Protein AF-A0A7J8L909-F1 (afdb_monomer)

Organism: NCBI:txid34289

Nearest PDB structures (foldseek):
  2wu9-assembly1_B  TM=1.004E+00  e=1.649E-16  Arabidopsis thaliana
  2wua-assembly1_A  TM=1.001E+00  e=2.977E-15  Helianthus annuus
  2c7y-assembly1_B  TM=9.927E-01  e=4.168E-15  Arabidopsis thaliana
  2c7y-assembly1_A  TM=9.921E-01  e=6.676E-15  Arabidopsis thaliana
  6bn2-assembly1_A-2  TM=9.784E-01  e=1.412E-10  Elizabethkingia anophelis NUHP1

InterPro domains:
  IPR016039 Thiolase-like [G3DSA:3.40.47.10] (1-130)
  IPR016039 Thiolase-like [SSF53901] (1-106)
  IPR020610 Thiolase, active site [PS00099] (88-101)
  IPR020613 Thiolase, conserved site [PS00737] (51-67)
  IPR020617 Thiolase, C-terminal [PF02803] (1-106)
  IPR050215 3-ketoacyl-CoA thiolase-like [PTHR43853] (1-108)

Radius of gyration: 17.31 Å; Cα contacts (8 Å, |Δi|>4): 187; chains: 1; bounding box: 60×28×40 Å

Secondary structure (DSSP, 8-state):
-TTHHHHHHHHHHHHTT--GGG--EEEE--S-HHHHHHHHHHHT--GGGBSTT--HHHH---TTHHHHHHHHHHHHHHHHH-TT--EEEEEEEEGGGEEEEEEEEPP-TTTTSTT----SS---S-TT--

Solvent-accessible surface area (backbone atoms only — not comparable to full-atom values): 7548 Å² total; per-residue (Å²): 67,55,61,15,32,55,55,22,41,61,53,33,36,50,74,71,74,49,57,81,84,66,50,52,35,33,36,59,54,28,90,43,67,70,34,40,55,48,26,37,63,76,68,67,55,63,69,85,33,44,34,79,88,62,40,28,76,80,76,51,71,58,73,85,54,42,64,61,50,44,52,56,52,47,55,55,48,28,60,72,66,36,81,86,30,37,27,34,37,40,28,29,54,35,85,99,53,37,42,44,41,47,74,43,71,59,74,70,77,62,68,78,43,96,81,50,70,90,75,90,66,92,73,79,66,60,87,82,79,113

Mean predicted aligned error: 5.66 Å

Foldseek 3Di:
DLQQLLPAVCVQCVVVVHDPVLAQAEEEACPDVVSVVCSCVSNVHDPCRYCVVHHCVVVNPPPVCRQVVSVVVFQVVLVVVPQSNFKYKYKYDDPPGHIHMHIDGHDPPCCPDPPHDDPPDPPPDPPVPD

Sequence (130 aa):
MGIGPAVAIPAAIKSAGLELDDIDLFEINEAFASQFVYSCKKLGLDREKVNVNGGAIALGHPLGATGARCVGTLLNEMKRRGKDCRFGVISMCIGSGMGAAAVFERGDCVDEFCNARAVQNNDLLSKDAR

pLDDT: mean 92.82, std 11.94, range [44.91, 98.88]

Structure (mmCIF, N/CA/C/O backbone):
data_AF-A0A7J8L909-F1
#
_entry.id   AF-A0A7J8L909-F1
#
loop_
_atom_site.group_PDB
_atom_site.id
_atom_site.type_symbol
_atom_site.label_atom_id
_atom_site.label_alt_id
_atom_site.label_comp_id
_atom_site.label_asym_id
_atom_site.label_entity_id
_atom_site.label_seq_id
_atom_site.pdbx_PDB_ins_code
_atom_site.Cartn_x
_atom_site.Cartn_y
_atom_site.Cartn_z
_atom_site.occupancy
_atom_site.B_iso_or_equiv
_atom_site.auth_seq_id
_atom_site.auth_comp_id
_atom_site.auth_asym_id
_atom_site.auth_atom_id
_atom_site.pdbx_PDB_model_num
ATOM 1 N N . MET A 1 1 ? 15.748 -2.741 -8.627 1.00 66.44 1 MET A N 1
ATOM 2 C CA . MET A 1 1 ? 14.830 -1.653 -8.217 1.00 66.44 1 MET A CA 1
ATOM 3 C C . MET A 1 1 ? 13.397 -2.138 -8.039 1.00 66.44 1 MET A C 1
ATOM 5 O O . MET A 1 1 ? 12.917 -2.089 -6.920 1.00 66.44 1 MET A O 1
ATOM 9 N N . GLY A 1 2 ? 12.721 -2.626 -9.089 1.00 83.94 2 GLY A N 1
ATOM 10 C CA . GLY A 1 2 ? 11.281 -2.937 -9.025 1.00 83.94 2 GLY A CA 1
ATOM 11 C C . GLY A 1 2 ? 10.848 -3.927 -7.933 1.00 83.94 2 GLY A C 1
ATOM 12 O O . GLY A 1 2 ? 9.737 -3.838 -7.443 1.00 83.94 2 GLY A O 1
ATOM 13 N N . ILE A 1 3 ? 11.730 -4.820 -7.481 1.00 95.50 3 ILE A N 1
ATOM 14 C CA . ILE A 1 3 ? 11.403 -5.810 -6.439 1.00 95.50 3 ILE A CA 1
ATOM 15 C C . ILE A 1 3 ? 11.348 -5.238 -5.011 1.00 95.50 3 ILE A C 1
ATOM 17 O O . ILE A 1 3 ? 11.092 -5.993 -4.079 1.00 95.50 3 ILE A O 1
ATOM 21 N N . GLY A 1 4 ? 11.626 -3.942 -4.821 1.00 97.19 4 GLY A N 1
ATOM 22 C CA . GLY A 1 4 ? 11.726 -3.299 -3.505 1.00 97.19 4 GLY A CA 1
ATOM 23 C C . GLY A 1 4 ? 10.559 -3.607 -2.551 1.00 97.19 4 GLY A C 1
ATOM 24 O O . GLY A 1 4 ? 10.827 -4.045 -1.431 1.00 97.19 4 GLY A O 1
ATOM 25 N N . PRO A 1 5 ? 9.286 -3.463 -2.973 1.00 98.06 5 PRO A N 1
ATOM 26 C CA . PRO A 1 5 ? 8.133 -3.791 -2.133 1.00 98.06 5 PRO A CA 1
ATOM 27 C C . PRO A 1 5 ? 8.119 -5.239 -1.632 1.00 98.06 5 PRO A C 1
ATOM 29 O O . PRO A 1 5 ? 7.796 -5.478 -0.473 1.00 98.06 5 PRO A O 1
ATOM 32 N N . ALA A 1 6 ? 8.550 -6.199 -2.457 1.00 97.88 6 ALA A N 1
ATOM 33 C CA . ALA A 1 6 ? 8.596 -7.615 -2.086 1.00 97.88 6 ALA A CA 1
ATOM 34 C C . ALA A 1 6 ? 9.559 -7.924 -0.922 1.00 97.88 6 ALA A C 1
ATOM 36 O O . ALA A 1 6 ? 9.472 -8.995 -0.330 1.00 97.88 6 ALA A O 1
ATOM 37 N N . VAL A 1 7 ? 10.478 -7.008 -0.601 1.00 98.19 7 VAL A N 1
ATOM 38 C CA . VAL A 1 7 ? 11.405 -7.124 0.537 1.00 98.19 7 VAL A CA 1
ATOM 39 C C . VAL A 1 7 ? 10.996 -6.189 1.675 1.00 98.19 7 VAL A C 1
ATOM 41 O O . VAL A 1 7 ? 11.018 -6.583 2.839 1.00 98.19 7 VAL A O 1
ATOM 44 N N . ALA A 1 8 ? 10.598 -4.958 1.346 1.00 98.50 8 ALA A N 1
ATOM 45 C CA . ALA A 1 8 ? 10.268 -3.940 2.335 1.00 98.50 8 ALA A CA 1
ATOM 46 C C . ALA A 1 8 ? 8.963 -4.238 3.089 1.00 98.50 8 ALA A C 1
ATOM 48 O O . ALA A 1 8 ? 8.908 -4.007 4.293 1.00 98.50 8 ALA A O 1
ATOM 49 N N . ILE A 1 9 ? 7.935 -4.770 2.412 1.00 98.69 9 ILE A N 1
ATOM 50 C CA . ILE A 1 9 ? 6.640 -5.086 3.036 1.00 98.69 9 ILE A CA 1
ATOM 51 C C . ILE A 1 9 ? 6.810 -6.113 4.170 1.00 98.69 9 ILE A C 1
ATOM 53 O O . ILE A 1 9 ? 6.440 -5.778 5.295 1.00 98.69 9 ILE A O 1
ATOM 57 N N . PRO A 1 10 ? 7.429 -7.297 3.953 1.00 98.50 10 PRO A N 1
ATOM 58 C CA . PRO A 1 10 ? 7.677 -8.243 5.042 1.00 98.50 10 PRO A CA 1
ATOM 59 C C . PRO A 1 10 ? 8.482 -7.648 6.198 1.00 9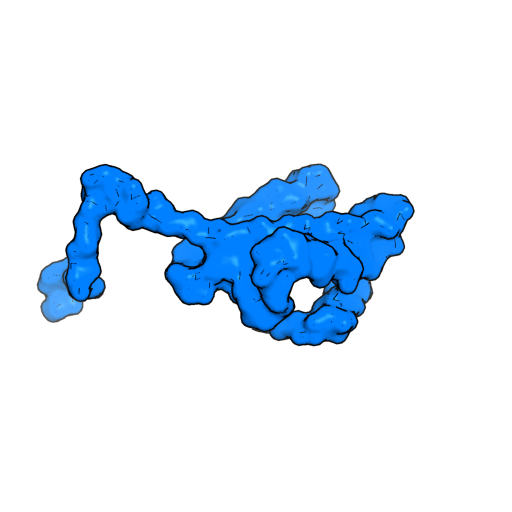8.50 10 PRO A C 1
ATOM 61 O O . PRO A 1 10 ? 8.197 -7.937 7.356 1.00 98.50 10 PRO A O 1
ATOM 64 N N . ALA A 1 11 ? 9.479 -6.807 5.901 1.00 98.56 11 ALA A N 1
ATOM 65 C CA . ALA A 1 11 ? 10.293 -6.173 6.932 1.00 98.56 11 ALA A CA 1
ATOM 66 C C . ALA A 1 11 ? 9.464 -5.222 7.811 1.00 98.56 11 ALA A C 1
ATOM 68 O O . ALA A 1 11 ? 9.541 -5.310 9.033 1.00 98.56 11 ALA A O 1
ATOM 69 N N . ALA A 1 12 ? 8.643 -4.359 7.204 1.00 98.62 12 ALA A N 1
ATOM 70 C CA . ALA A 1 12 ? 7.806 -3.407 7.932 1.00 98.62 12 ALA A CA 1
ATOM 71 C C . ALA A 1 12 ? 6.702 -4.101 8.746 1.00 98.62 12 ALA A C 1
ATOM 73 O O . ALA A 1 12 ? 6.503 -3.759 9.908 1.00 98.62 12 ALA A O 1
ATOM 74 N N . ILE A 1 13 ? 6.037 -5.104 8.161 1.00 98.50 13 ILE A N 1
ATOM 75 C CA . ILE A 1 13 ? 5.015 -5.923 8.834 1.00 98.50 13 ILE A CA 1
ATOM 76 C C . ILE A 1 13 ? 5.615 -6.631 10.054 1.00 98.50 13 ILE A C 1
ATOM 78 O O . ILE A 1 13 ? 5.102 -6.498 11.164 1.00 98.50 13 ILE A O 1
ATOM 82 N N . LYS A 1 14 ? 6.777 -7.275 9.887 1.00 98.50 14 LYS A N 1
ATOM 83 C CA . LYS A 1 14 ? 7.490 -7.923 10.993 1.00 98.50 14 LYS A CA 1
ATOM 84 C C . LYS A 1 14 ? 7.903 -6.929 12.080 1.00 98.50 14 LYS A C 1
ATOM 86 O O . LYS A 1 14 ? 7.800 -7.241 13.262 1.00 98.50 14 LYS A O 1
ATOM 91 N N . SER A 1 15 ? 8.371 -5.737 11.707 1.00 98.31 15 SER A N 1
ATOM 92 C CA . SER A 1 15 ? 8.703 -4.678 12.670 1.00 98.31 15 SER A CA 1
ATOM 93 C C . SER A 1 15 ? 7.485 -4.163 13.442 1.00 98.31 15 SER A C 1
ATOM 95 O O . SER A 1 15 ? 7.649 -3.730 14.578 1.00 98.31 15 SER A O 1
ATOM 97 N N . ALA A 1 16 ? 6.287 -4.235 12.856 1.00 98.12 16 ALA A N 1
ATOM 98 C CA . ALA A 1 16 ? 5.025 -3.932 13.529 1.00 98.12 16 ALA A CA 1
ATOM 99 C C . ALA A 1 16 ? 4.499 -5.094 14.398 1.00 98.12 16 ALA A C 1
ATOM 101 O O . ALA A 1 16 ? 3.506 -4.918 15.097 1.00 98.12 16 ALA A O 1
ATOM 102 N N . GLY A 1 17 ? 5.157 -6.261 14.384 1.00 98.38 17 GLY A N 1
ATOM 103 C CA . GLY A 1 17 ? 4.719 -7.447 15.126 1.00 98.38 17 GLY A CA 1
ATOM 104 C C . GLY A 1 17 ? 3.485 -8.129 14.530 1.00 98.38 17 GLY A C 1
ATOM 105 O O . GLY A 1 17 ? 2.746 -8.772 15.268 1.00 98.38 17 GLY A O 1
ATOM 106 N N . LEU A 1 18 ? 3.263 -7.961 13.225 1.00 98.56 18 LEU A N 1
ATOM 107 C CA . LEU A 1 18 ? 2.126 -8.507 12.482 1.00 98.56 18 LEU A CA 1
ATOM 108 C C . LEU A 1 18 ? 2.583 -9.584 11.491 1.00 98.56 18 LEU A C 1
ATOM 110 O O . LEU A 1 18 ? 3.774 -9.711 11.193 1.00 98.56 18 LEU A O 1
ATOM 114 N N . GLU A 1 19 ? 1.616 -10.300 10.932 1.00 97.75 19 GLU A N 1
ATOM 115 C CA . GLU A 1 19 ? 1.765 -11.182 9.780 1.00 97.75 19 GLU A CA 1
ATOM 116 C C . GLU A 1 19 ? 1.128 -10.561 8.525 1.00 97.75 19 GLU A C 1
ATOM 118 O O . GLU A 1 19 ? 0.382 -9.583 8.581 1.00 97.75 19 GLU A O 1
ATOM 123 N N . LEU A 1 20 ? 1.435 -11.116 7.347 1.00 96.69 20 LEU A N 1
ATOM 124 C CA . LEU A 1 20 ? 0.865 -10.634 6.077 1.00 96.69 20 LEU A CA 1
ATOM 125 C C . LEU A 1 20 ? -0.669 -10.703 6.047 1.00 96.69 20 LEU A C 1
ATOM 127 O O . LEU A 1 20 ? -1.300 -9.828 5.452 1.00 96.69 20 LEU A O 1
ATOM 131 N N . ASP A 1 21 ? -1.245 -11.715 6.694 1.00 97.19 21 ASP A N 1
ATOM 132 C CA . ASP A 1 21 ? -2.689 -11.961 6.719 1.00 97.19 21 ASP A CA 1
ATOM 133 C C . ASP A 1 21 ? -3.453 -10.960 7.598 1.00 97.19 21 ASP A C 1
ATOM 135 O O . ASP A 1 21 ? -4.646 -10.752 7.376 1.00 97.19 21 ASP A O 1
ATOM 139 N N . ASP A 1 22 ? -2.764 -10.283 8.525 1.00 98.06 22 ASP A N 1
ATOM 140 C CA . ASP A 1 22 ? -3.347 -9.236 9.374 1.00 98.06 22 ASP A CA 1
ATOM 141 C C . ASP A 1 22 ? -3.612 -7.933 8.604 1.00 98.06 22 ASP A C 1
ATOM 143 O O . ASP A 1 22 ? -4.235 -7.015 9.132 1.00 98.06 22 ASP A O 1
ATOM 147 N N . ILE A 1 23 ? -3.106 -7.806 7.371 1.00 98.62 23 ILE A N 1
ATOM 148 C CA . ILE A 1 23 ? -3.231 -6.580 6.585 1.00 98.62 23 ILE A CA 1
ATOM 149 C C . ILE A 1 23 ? -4.522 -6.588 5.759 1.00 98.62 23 ILE A C 1
ATOM 151 O O . ILE A 1 23 ? -4.789 -7.475 4.936 1.00 98.62 23 ILE A O 1
ATOM 155 N N . ASP A 1 24 ? -5.308 -5.530 5.925 1.00 98.62 24 ASP A N 1
ATOM 156 C CA . ASP A 1 24 ? -6.617 -5.367 5.293 1.00 98.62 24 ASP A CA 1
ATOM 157 C C . ASP A 1 24 ? -6.539 -4.619 3.964 1.00 98.62 24 ASP A C 1
ATOM 159 O O . ASP A 1 24 ? -7.335 -4.866 3.055 1.00 98.62 24 ASP A O 1
ATOM 163 N N . LEU A 1 25 ? -5.575 -3.704 3.841 1.00 98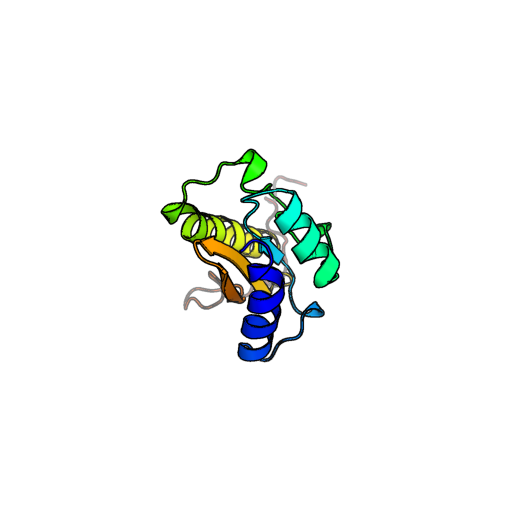.62 25 LEU A N 1
ATOM 164 C CA . LEU A 1 25 ? -5.391 -2.876 2.656 1.00 98.62 25 LEU A CA 1
ATOM 165 C C . LEU A 1 25 ? -3.926 -2.627 2.322 1.00 98.62 25 LEU A C 1
ATOM 167 O O . LEU A 1 25 ? -3.083 -2.412 3.190 1.00 98.62 25 LEU A O 1
ATOM 171 N N . PHE A 1 26 ? -3.651 -2.548 1.026 1.00 98.81 26 PHE A N 1
ATOM 172 C CA . PHE A 1 26 ? -2.342 -2.211 0.495 1.00 98.81 26 PHE A CA 1
ATOM 173 C C . PHE A 1 26 ? -2.444 -1.094 -0.545 1.00 98.81 26 PHE A C 1
ATOM 175 O O . PHE A 1 26 ? -3.200 -1.194 -1.508 1.00 98.81 26 PHE A O 1
ATOM 182 N N . GLU A 1 27 ? -1.602 -0.076 -0.401 1.00 98.75 27 GLU A N 1
ATOM 183 C CA . GLU A 1 27 ? -1.265 0.886 -1.451 1.00 98.75 27 GLU A CA 1
ATOM 184 C C . GLU A 1 27 ? 0.163 0.606 -1.928 1.00 98.75 27 GLU A C 1
ATOM 186 O O . GLU A 1 27 ? 1.147 1.002 -1.297 1.00 98.75 27 GLU A O 1
ATOM 191 N N . ILE A 1 28 ? 0.294 -0.102 -3.048 1.00 98.50 28 ILE A N 1
ATOM 192 C CA . ILE A 1 28 ? 1.590 -0.421 -3.653 1.00 98.50 28 ILE A CA 1
ATOM 193 C C . ILE A 1 28 ? 1.749 0.414 -4.914 1.00 98.50 28 ILE A C 1
ATOM 195 O O . ILE A 1 28 ? 0.996 0.254 -5.875 1.00 98.50 28 ILE A O 1
ATOM 199 N N . ASN A 1 29 ? 2.758 1.286 -4.936 1.00 98.19 29 ASN A N 1
ATOM 200 C CA . ASN A 1 29 ? 2.984 2.168 -6.074 1.00 98.19 29 ASN A CA 1
ATOM 201 C C . ASN A 1 29 ? 3.190 1.374 -7.377 1.00 98.19 29 ASN A C 1
ATOM 203 O O . ASN A 1 29 ? 4.082 0.529 -7.492 1.00 98.19 29 ASN A O 1
ATOM 207 N N . GLU A 1 30 ? 2.406 1.711 -8.395 1.00 97.94 30 GLU A N 1
ATOM 208 C CA . GLU A 1 30 ? 2.442 1.091 -9.718 1.00 97.94 30 GLU A CA 1
ATOM 209 C C . GLU A 1 30 ? 3.365 1.871 -10.663 1.00 97.94 30 GLU A C 1
ATOM 211 O O . GLU A 1 30 ? 2.951 2.302 -11.734 1.00 97.94 30 GLU A O 1
ATOM 216 N N . ALA A 1 31 ? 4.635 2.062 -10.284 1.00 96.56 31 ALA A N 1
ATOM 217 C CA . ALA A 1 31 ? 5.603 2.743 -11.156 1.00 96.56 31 ALA A CA 1
ATOM 218 C C . ALA A 1 31 ? 5.709 2.056 -12.533 1.00 96.56 31 ALA A C 1
ATOM 220 O O . ALA A 1 31 ? 5.827 2.712 -13.562 1.00 96.56 31 ALA A O 1
ATOM 221 N N . PHE A 1 32 ? 5.629 0.723 -12.528 1.00 97.81 32 PHE A N 1
ATOM 222 C CA . PHE A 1 32 ? 5.465 -0.125 -13.706 1.00 97.81 32 PHE A CA 1
ATOM 223 C C . PHE A 1 32 ? 4.584 -1.331 -13.348 1.00 97.81 32 PHE A C 1
ATOM 225 O O . PHE A 1 32 ? 4.644 -1.830 -12.219 1.00 97.81 32 PHE A O 1
ATOM 232 N N . ALA A 1 33 ? 3.814 -1.853 -14.307 1.00 98.06 33 ALA A N 1
ATOM 233 C CA . ALA A 1 33 ? 2.966 -3.030 -14.086 1.00 98.06 33 ALA A CA 1
ATOM 234 C C . ALA A 1 33 ? 3.785 -4.294 -13.761 1.00 98.06 33 ALA A C 1
ATOM 236 O O . ALA A 1 33 ? 3.413 -5.072 -12.887 1.00 98.06 33 ALA A O 1
ATOM 237 N N . SER A 1 34 ? 4.938 -4.480 -14.413 1.00 97.88 34 SER A N 1
ATOM 238 C CA . SER A 1 34 ? 5.805 -5.652 -14.222 1.00 97.88 34 SER A CA 1
ATOM 239 C C . SER A 1 34 ? 6.266 -5.816 -12.771 1.00 97.88 34 SER A C 1
ATOM 241 O O . SER A 1 34 ? 6.141 -6.899 -12.200 1.00 97.88 34 SER A O 1
ATOM 243 N N . GLN A 1 35 ? 6.752 -4.738 -12.150 1.00 97.25 35 GLN A N 1
ATOM 244 C CA . GLN A 1 35 ? 7.218 -4.768 -10.763 1.00 97.25 35 GLN A CA 1
ATOM 245 C C . GLN A 1 35 ? 6.074 -4.933 -9.755 1.00 97.25 35 GLN A C 1
ATOM 247 O O . GLN A 1 35 ? 6.228 -5.637 -8.756 1.00 97.25 35 GLN A O 1
ATOM 252 N N . PHE A 1 36 ? 4.916 -4.337 -10.050 1.00 98.25 36 PHE A N 1
ATOM 253 C CA . PHE A 1 36 ? 3.733 -4.418 -9.203 1.00 98.25 36 PHE A CA 1
ATOM 254 C C . PHE A 1 36 ? 3.188 -5.848 -9.172 1.00 98.25 36 PHE A C 1
ATOM 256 O O . PHE A 1 36 ? 3.024 -6.433 -8.101 1.00 98.25 36 PHE A O 1
ATOM 263 N N . VAL A 1 37 ? 2.996 -6.443 -10.355 1.00 98.06 37 VAL A N 1
ATOM 264 C CA . VAL A 1 37 ? 2.540 -7.831 -10.505 1.00 98.06 37 VAL A CA 1
ATOM 265 C C . VAL A 1 37 ? 3.532 -8.795 -9.863 1.00 98.06 37 VAL A C 1
ATOM 267 O O . VAL A 1 37 ? 3.110 -9.715 -9.164 1.00 98.06 37 VAL A O 1
ATOM 270 N N . TYR A 1 38 ? 4.839 -8.584 -10.056 1.00 98.38 38 TYR A N 1
ATOM 271 C CA . TYR A 1 38 ? 5.861 -9.387 -9.389 1.00 98.38 38 TYR A CA 1
ATOM 272 C C . TYR A 1 38 ? 5.727 -9.316 -7.864 1.00 98.38 38 TYR A C 1
ATOM 274 O O . TYR A 1 38 ? 5.684 -10.358 -7.219 1.00 98.38 38 TYR A O 1
ATOM 282 N N . SER A 1 39 ? 5.627 -8.113 -7.291 1.00 97.69 39 SER A N 1
ATOM 283 C CA . SER A 1 39 ? 5.565 -7.931 -5.837 1.00 97.69 39 SER A CA 1
ATOM 284 C C . SER A 1 39 ? 4.313 -8.572 -5.236 1.00 97.69 39 SER A C 1
ATOM 286 O O . SER A 1 39 ? 4.424 -9.297 -4.252 1.00 97.69 39 SER A O 1
ATOM 288 N N . CYS A 1 40 ? 3.150 -8.400 -5.876 1.00 97.94 40 CYS A N 1
ATOM 289 C CA . CYS A 1 40 ? 1.908 -9.044 -5.441 1.00 97.94 40 CYS A CA 1
ATOM 290 C C . CYS A 1 40 ? 2.019 -10.573 -5.488 1.00 97.94 40 CYS A C 1
ATOM 292 O O . CYS A 1 40 ? 1.712 -11.240 -4.507 1.00 97.94 40 CYS A O 1
ATOM 294 N N . LYS A 1 41 ? 2.507 -11.136 -6.604 1.00 98.12 41 LYS A N 1
ATOM 295 C CA . LYS A 1 41 ? 2.665 -12.591 -6.756 1.00 98.12 41 LYS A CA 1
ATOM 296 C C . LYS A 1 41 ? 3.688 -13.170 -5.785 1.00 98.12 41 LYS A C 1
ATOM 298 O O . LYS A 1 41 ? 3.467 -14.242 -5.239 1.00 98.12 41 LYS A O 1
ATOM 303 N N . LYS A 1 42 ? 4.811 -12.478 -5.578 1.00 98.06 42 LYS A N 1
ATOM 304 C CA . LYS A 1 42 ? 5.896 -12.948 -4.710 1.00 98.06 42 LYS A CA 1
ATOM 305 C C . LYS A 1 42 ? 5.471 -13.019 -3.245 1.00 98.06 42 LYS A C 1
ATOM 307 O O . LYS A 1 42 ? 5.941 -13.906 -2.541 1.00 98.06 42 LYS A O 1
ATOM 312 N N . LEU A 1 43 ? 4.620 -12.089 -2.819 1.00 97.81 43 LEU A N 1
ATOM 313 C CA . LEU A 1 43 ? 4.089 -12.011 -1.461 1.00 97.81 43 LEU A CA 1
ATOM 314 C C . LEU A 1 43 ? 2.748 -12.741 -1.287 1.00 97.81 43 LEU A C 1
ATOM 316 O O . LEU A 1 43 ? 2.268 -12.827 -0.167 1.00 97.81 43 LEU A O 1
ATOM 320 N N . GLY A 1 44 ? 2.146 -13.253 -2.367 1.00 97.88 44 GLY A N 1
ATOM 321 C CA . GLY A 1 44 ? 0.847 -13.930 -2.307 1.00 97.88 44 GLY A CA 1
ATOM 322 C C . GLY A 1 44 ? -0.314 -13.008 -1.926 1.00 97.88 44 GLY A C 1
ATOM 323 O O . GLY A 1 44 ? -1.266 -13.468 -1.311 1.00 97.88 44 GLY A O 1
ATOM 324 N N . LEU A 1 45 ? -0.237 -11.715 -2.261 1.00 97.75 45 LEU A N 1
ATOM 325 C CA . LEU A 1 45 ? -1.244 -10.737 -1.840 1.00 97.75 45 LEU A CA 1
ATOM 326 C C . LEU A 1 45 ? -2.585 -10.960 -2.543 1.00 97.75 45 LEU A C 1
ATOM 328 O O . LEU A 1 45 ? -2.628 -11.132 -3.767 1.00 97.75 45 LEU A O 1
ATOM 332 N N . ASP A 1 46 ? -3.669 -10.835 -1.780 1.00 97.38 46 ASP A N 1
ATOM 333 C CA . ASP A 1 46 ? -5.021 -10.761 -2.322 1.00 97.38 46 ASP A CA 1
ATOM 334 C C . ASP A 1 46 ? -5.190 -9.490 -3.169 1.00 97.38 46 ASP A C 1
ATOM 336 O O . ASP A 1 46 ? -4.986 -8.363 -2.711 1.00 97.38 46 ASP A O 1
ATOM 340 N N . ARG A 1 47 ? -5.571 -9.679 -4.433 1.00 96.75 47 ARG A N 1
ATOM 341 C CA . ARG A 1 47 ? -5.756 -8.596 -5.400 1.00 96.75 47 ARG A CA 1
ATOM 342 C C . ARG A 1 47 ? -6.875 -7.637 -5.008 1.00 96.75 47 ARG A C 1
ATOM 344 O O . ARG A 1 47 ? -6.757 -6.461 -5.348 1.00 96.75 47 ARG A O 1
ATOM 351 N N . GLU A 1 48 ? -7.876 -8.101 -4.265 1.00 97.62 48 GLU A N 1
ATOM 352 C CA . GLU A 1 48 ? -9.019 -7.293 -3.821 1.00 97.62 48 GLU A CA 1
ATOM 353 C C . GLU A 1 48 ? -8.673 -6.346 -2.659 1.00 97.62 48 GLU A C 1
ATOM 355 O O . GLU A 1 48 ? -9.433 -5.429 -2.343 1.00 97.62 48 GLU A O 1
ATOM 360 N N . LYS A 1 49 ? -7.498 -6.523 -2.039 1.00 98.25 49 LYS A N 1
ATOM 361 C CA . LYS A 1 49 ? -6.978 -5.649 -0.976 1.00 98.25 49 LYS A CA 1
ATOM 362 C C . LYS A 1 49 ? -5.961 -4.616 -1.473 1.00 98.25 49 LYS A C 1
ATOM 364 O O . LYS A 1 49 ? -5.565 -3.736 -0.712 1.00 98.25 49 LYS A O 1
ATOM 369 N N . VAL A 1 50 ? -5.503 -4.703 -2.725 1.00 98.56 50 VAL A N 1
ATOM 370 C CA . VAL A 1 50 ? -4.375 -3.899 -3.233 1.00 98.56 50 VAL A CA 1
ATOM 371 C C . VAL A 1 50 ? -4.840 -2.863 -4.256 1.00 98.56 50 VAL A C 1
ATOM 373 O O . VAL A 1 50 ? -5.295 -3.235 -5.339 1.00 98.56 50 VAL A O 1
ATOM 376 N N . ASN A 1 51 ? -4.591 -1.581 -3.971 1.00 98.56 51 ASN A N 1
ATOM 377 C CA . ASN A 1 51 ? -4.931 -0.430 -4.819 1.00 98.56 51 ASN A CA 1
ATOM 378 C C . ASN A 1 51 ? -6.418 -0.420 -5.215 1.00 98.56 51 ASN A C 1
ATOM 380 O O . ASN A 1 51 ? -6.771 -0.269 -6.384 1.00 98.56 51 ASN A O 1
ATOM 384 N N . VAL A 1 52 ? -7.298 -0.599 -4.227 1.00 98.56 52 VAL A N 1
ATOM 385 C CA . VAL A 1 52 ? -8.750 -0.809 -4.410 1.00 98.56 52 VAL A CA 1
ATOM 386 C C . VAL A 1 52 ? -9.473 0.354 -5.100 1.00 98.56 52 VAL A C 1
ATOM 388 O O . VAL A 1 52 ? -10.530 0.161 -5.686 1.00 98.56 52 VAL A O 1
ATOM 391 N N . ASN A 1 53 ? -8.877 1.550 -5.070 1.00 98.19 53 ASN A N 1
ATOM 392 C CA . ASN A 1 53 ? -9.375 2.759 -5.732 1.00 98.19 53 ASN A CA 1
ATOM 393 C C . ASN A 1 53 ? -8.520 3.163 -6.955 1.00 98.19 53 ASN A C 1
ATOM 395 O O . ASN A 1 53 ? -8.567 4.311 -7.398 1.00 98.19 53 ASN A O 1
ATOM 399 N N . GLY A 1 54 ? -7.727 2.231 -7.493 1.00 97.69 54 GLY A N 1
ATOM 400 C CA . GLY A 1 54 ? -6.787 2.462 -8.588 1.00 97.69 54 GLY A CA 1
ATOM 401 C C . GLY A 1 54 ? -5.411 2.950 -8.122 1.00 97.69 54 GLY A C 1
ATOM 402 O O . GLY A 1 54 ? -5.265 3.576 -7.074 1.00 97.69 54 GLY A O 1
ATOM 403 N N . GLY A 1 55 ? -4.380 2.652 -8.916 1.00 97.81 55 GLY A N 1
ATOM 404 C CA . GLY A 1 55 ? -2.992 2.994 -8.612 1.00 97.81 55 GLY A CA 1
ATOM 405 C C . GLY A 1 55 ? -2.371 4.002 -9.580 1.00 97.81 55 GLY A C 1
ATOM 406 O O . GLY A 1 55 ? -3.045 4.697 -10.341 1.00 97.81 55 GLY A O 1
ATOM 407 N N . ALA A 1 56 ? -1.044 4.118 -9.525 1.00 98.12 56 ALA A N 1
ATOM 408 C CA . ALA A 1 56 ? -0.293 5.143 -10.251 1.00 98.12 56 ALA A CA 1
ATOM 409 C C . ALA A 1 56 ? -0.327 4.993 -11.783 1.00 98.12 56 ALA A C 1
ATOM 411 O O . ALA A 1 56 ? -0.078 5.978 -12.476 1.00 98.12 56 ALA A O 1
ATOM 412 N N . ILE A 1 57 ? -0.675 3.816 -12.320 1.00 98.06 57 ILE A N 1
ATOM 413 C CA . ILE A 1 57 ? -0.886 3.648 -13.767 1.00 98.06 57 ILE A CA 1
ATOM 414 C C . ILE A 1 57 ? -2.083 4.487 -14.234 1.00 98.06 57 ILE A C 1
ATOM 416 O O . ILE A 1 57 ? -2.025 5.088 -15.303 1.00 98.06 57 ILE A O 1
ATOM 420 N N . ALA A 1 58 ? -3.143 4.556 -13.426 1.00 98.12 58 ALA A N 1
ATOM 421 C CA . ALA A 1 58 ? -4.345 5.328 -13.735 1.00 98.12 58 ALA A CA 1
ATOM 422 C C . ALA A 1 58 ? -4.260 6.773 -13.218 1.00 98.12 58 ALA A C 1
ATOM 424 O O . ALA A 1 58 ? -4.590 7.715 -13.931 1.00 98.12 58 ALA A O 1
ATOM 425 N N . LEU A 1 59 ? -3.811 6.950 -11.972 1.00 97.19 59 LEU A N 1
ATOM 426 C CA . LEU A 1 59 ? -3.824 8.237 -11.265 1.00 97.19 59 LEU A CA 1
ATOM 427 C C . LEU A 1 59 ? -2.572 9.092 -11.520 1.00 97.19 59 LEU A C 1
ATOM 429 O O . LEU A 1 59 ? -2.519 10.255 -11.122 1.00 97.19 59 LEU A O 1
ATOM 433 N N . GLY 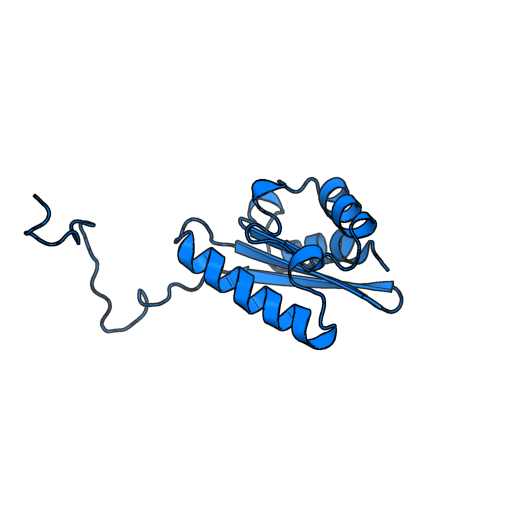A 1 60 ? -1.549 8.515 -12.149 1.00 97.38 60 GLY A N 1
ATOM 434 C CA . GLY A 1 60 ? -0.247 9.135 -12.351 1.00 97.38 60 GLY A CA 1
ATOM 435 C C . GLY A 1 60 ? 0.725 8.942 -11.180 1.00 97.38 60 GLY A C 1
ATOM 436 O O . GLY A 1 60 ? 0.359 8.622 -10.042 1.00 97.38 60 GLY A O 1
ATOM 437 N N . HIS A 1 61 ? 2.007 9.166 -11.482 1.00 97.69 61 HIS A N 1
ATOM 438 C CA . HIS A 1 61 ? 3.125 9.016 -10.549 1.00 97.69 61 HIS A CA 1
ATOM 439 C C . HIS A 1 61 ? 3.944 10.318 -10.413 1.00 97.69 61 HIS A C 1
ATOM 441 O O . HIS A 1 61 ? 5.063 10.407 -10.928 1.00 97.69 61 HIS A O 1
ATOM 447 N N . PRO A 1 62 ? 3.428 11.352 -9.719 1.00 95.12 62 PRO A N 1
ATOM 448 C CA . PRO A 1 62 ? 4.226 12.521 -9.359 1.00 95.12 62 PRO A CA 1
ATOM 449 C C . PRO A 1 62 ? 5.241 12.113 -8.281 1.00 95.12 62 PRO A C 1
ATOM 451 O O . PRO A 1 62 ? 4.909 12.079 -7.096 1.00 95.12 62 PRO A O 1
ATOM 454 N N . LEU A 1 63 ? 6.453 11.740 -8.710 1.00 94.69 63 LEU A N 1
ATOM 455 C CA . LEU A 1 63 ? 7.507 11.055 -7.940 1.00 94.69 63 LEU A CA 1
ATOM 456 C C . LEU A 1 63 ? 7.469 11.317 -6.422 1.00 94.69 63 LEU A C 1
ATOM 458 O O . LEU A 1 63 ? 7.068 10.439 -5.659 1.00 94.69 63 LEU A O 1
ATOM 462 N N . GLY A 1 64 ? 7.822 12.531 -5.985 1.00 95.50 64 GLY A N 1
ATOM 463 C CA . GLY A 1 64 ? 7.908 12.880 -4.560 1.00 95.50 64 GLY A CA 1
ATOM 464 C C . GLY A 1 64 ? 6.562 12.954 -3.831 1.00 95.50 64 GLY A C 1
ATOM 465 O O . GLY A 1 64 ? 6.494 12.676 -2.638 1.00 95.50 64 GLY A O 1
ATOM 466 N N . ALA A 1 65 ? 5.474 13.272 -4.534 1.00 97.94 65 ALA A N 1
ATOM 467 C CA . ALA A 1 65 ? 4.141 13.379 -3.939 1.00 97.94 65 ALA A CA 1
ATOM 468 C C . ALA A 1 65 ? 3.445 12.019 -3.782 1.00 97.94 65 ALA A C 1
ATOM 470 O O . ALA A 1 65 ? 2.488 11.902 -3.022 1.00 97.94 65 ALA A O 1
ATOM 471 N N . THR A 1 66 ? 3.912 10.980 -4.481 1.00 98.00 66 THR A N 1
ATOM 472 C CA . THR A 1 66 ? 3.222 9.682 -4.532 1.00 98.00 66 THR A CA 1
ATOM 473 C C . THR A 1 66 ? 3.120 9.020 -3.163 1.00 98.00 66 THR A C 1
ATOM 475 O O . THR A 1 66 ? 2.055 8.515 -2.828 1.00 98.00 66 THR A O 1
ATOM 478 N N . GLY A 1 67 ? 4.173 9.077 -2.342 1.00 97.88 67 GLY A N 1
ATOM 479 C CA . GLY A 1 67 ? 4.122 8.517 -0.990 1.00 97.88 67 GLY A CA 1
ATOM 480 C C . GLY A 1 67 ? 3.059 9.185 -0.119 1.00 97.88 67 GLY A C 1
ATOM 481 O O . GLY A 1 67 ? 2.207 8.501 0.441 1.00 97.88 67 GLY A O 1
ATOM 482 N N . ALA A 1 68 ? 3.043 10.521 -0.080 1.00 98.38 68 ALA A N 1
ATOM 483 C CA . ALA A 1 68 ? 2.039 11.280 0.666 1.00 98.38 68 ALA A CA 1
ATOM 484 C C . ALA A 1 68 ? 0.617 11.072 0.113 1.00 98.38 68 ALA A C 1
ATOM 486 O O . ALA A 1 68 ? -0.330 10.914 0.882 1.00 98.38 68 ALA A O 1
ATOM 487 N N . ARG A 1 69 ? 0.460 11.004 -1.216 1.00 98.25 69 ARG A N 1
ATOM 488 C CA . ARG A 1 69 ? -0.823 10.696 -1.860 1.00 98.25 69 ARG A CA 1
ATOM 489 C C . ARG A 1 69 ? -1.340 9.325 -1.438 1.00 98.25 69 ARG A C 1
ATOM 491 O O . ARG A 1 69 ? -2.501 9.229 -1.063 1.00 98.25 69 ARG A O 1
ATOM 498 N N . CYS A 1 70 ? -0.501 8.289 -1.469 1.00 98.44 70 CYS A N 1
ATOM 499 C CA . CYS A 1 70 ? -0.885 6.948 -1.026 1.00 98.44 70 CYS A CA 1
ATOM 500 C C . CYS A 1 70 ? -1.288 6.928 0.454 1.00 98.44 70 CYS A C 1
ATOM 502 O O . CYS A 1 70 ? -2.243 6.238 0.790 1.00 98.44 70 CYS A O 1
ATOM 504 N N . VAL A 1 71 ? -0.644 7.721 1.325 1.00 98.69 71 VAL A N 1
ATOM 505 C CA . VAL A 1 71 ? -1.076 7.865 2.733 1.00 98.69 71 VAL A CA 1
ATOM 506 C C . VAL A 1 71 ? -2.488 8.431 2.803 1.00 98.69 71 VAL A C 1
ATOM 508 O O . VAL A 1 71 ? -3.347 7.874 3.486 1.00 98.69 71 VAL A O 1
ATOM 511 N N . GLY A 1 72 ? -2.749 9.499 2.047 1.00 98.31 72 GLY A N 1
ATOM 512 C CA . GLY A 1 72 ? -4.082 10.081 1.933 1.00 98.31 72 GLY A CA 1
ATOM 513 C C . GLY A 1 72 ? -5.118 9.074 1.431 1.00 98.31 72 GLY A C 1
ATOM 514 O O . GLY A 1 72 ? -6.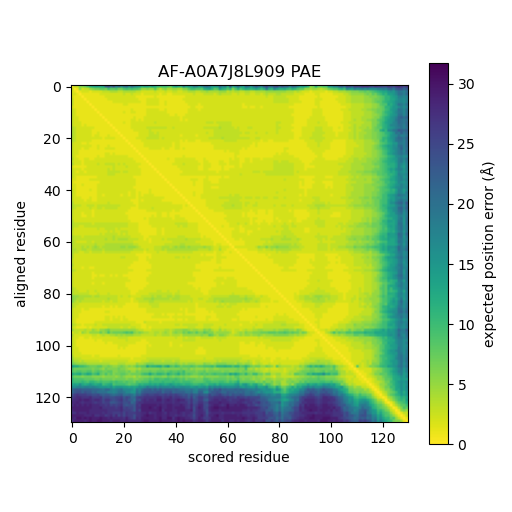188 8.958 2.025 1.00 98.31 72 GLY A O 1
ATOM 515 N N . THR A 1 73 ? -4.809 8.317 0.377 1.00 98.69 73 THR A N 1
ATOM 516 C CA . THR A 1 73 ? -5.712 7.299 -0.176 1.00 98.69 73 THR A CA 1
ATOM 517 C C . THR A 1 73 ? -5.981 6.176 0.827 1.00 98.69 73 THR A C 1
ATOM 519 O O . THR A 1 73 ? -7.147 5.897 1.108 1.00 98.69 73 THR A O 1
ATOM 522 N N . LEU A 1 74 ? -4.928 5.584 1.403 1.00 98.75 74 LEU A N 1
ATOM 523 C CA . LEU A 1 74 ? -5.015 4.445 2.316 1.00 98.75 74 LEU A CA 1
ATOM 524 C C . LEU A 1 74 ? -5.850 4.783 3.555 1.00 98.75 74 LEU A C 1
ATOM 526 O O . LEU A 1 74 ? -6.848 4.121 3.821 1.00 98.75 74 LEU A O 1
ATOM 530 N N . LEU A 1 75 ? -5.492 5.843 4.287 1.00 98.56 75 LEU A N 1
ATOM 531 C CA . LEU A 1 75 ? -6.148 6.171 5.557 1.00 98.56 75 LEU A CA 1
ATOM 532 C C . LEU A 1 75 ? -7.622 6.557 5.373 1.00 98.56 75 LEU A C 1
ATOM 534 O O . LEU A 1 75 ? -8.467 6.195 6.192 1.00 98.56 75 LEU A O 1
ATOM 538 N N . ASN A 1 76 ? -7.957 7.267 4.290 1.00 98.44 76 ASN A N 1
ATOM 539 C CA . ASN A 1 76 ? -9.351 7.601 3.999 1.00 98.44 76 ASN A CA 1
ATOM 540 C C . ASN A 1 76 ? -10.167 6.368 3.598 1.00 98.44 76 ASN A C 1
ATOM 542 O O . ASN A 1 76 ? -11.349 6.292 3.930 1.00 98.44 76 ASN A O 1
ATOM 546 N N . GLU A 1 77 ? -9.558 5.406 2.906 1.00 98.56 77 GLU A N 1
ATOM 547 C CA . GLU A 1 77 ? -10.226 4.155 2.560 1.00 98.56 77 GLU A CA 1
ATOM 548 C C . GLU A 1 77 ? -10.426 3.256 3.786 1.00 98.56 77 GLU A C 1
ATOM 550 O O . GLU A 1 77 ? -11.540 2.788 4.013 1.00 98.56 77 GLU A O 1
ATOM 555 N N . MET A 1 78 ? -9.412 3.114 4.646 1.00 98.44 78 MET A N 1
ATOM 556 C CA . MET A 1 78 ? -9.534 2.414 5.934 1.00 98.44 78 MET A CA 1
ATOM 557 C C . MET A 1 78 ? -10.637 3.035 6.800 1.00 98.44 78 MET A C 1
ATOM 559 O O . MET A 1 78 ? -11.474 2.336 7.371 1.00 98.44 78 MET A O 1
ATOM 563 N N . LYS A 1 79 ? -10.712 4.373 6.846 1.00 97.25 79 LYS A N 1
ATOM 564 C CA . LYS A 1 79 ? -11.793 5.081 7.540 1.00 97.25 79 LY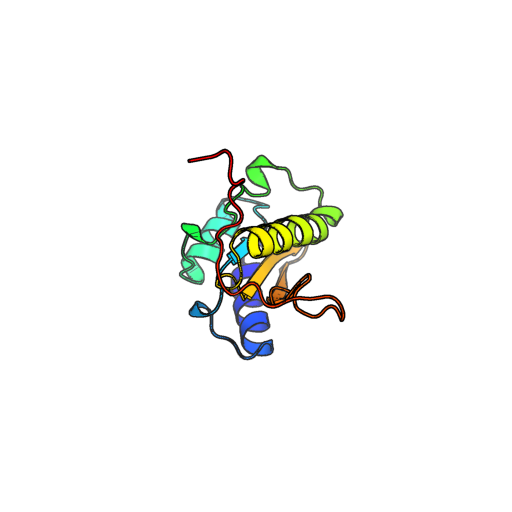S A CA 1
ATOM 565 C C . LYS A 1 79 ? -13.172 4.718 6.977 1.00 97.25 79 LYS A C 1
ATOM 567 O O . LYS A 1 79 ? -14.079 4.478 7.771 1.00 97.25 79 LYS A O 1
ATOM 572 N N . ARG A 1 80 ? -13.333 4.681 5.646 1.00 97.44 80 ARG A N 1
ATOM 573 C CA . ARG A 1 80 ? -14.605 4.344 4.975 1.00 97.44 80 ARG A CA 1
ATOM 574 C C . ARG A 1 80 ? -15.044 2.902 5.222 1.00 97.44 80 ARG A C 1
ATOM 576 O O . ARG A 1 80 ? -16.233 2.677 5.409 1.00 97.44 80 ARG A O 1
ATOM 583 N N . ARG A 1 81 ? -14.104 1.953 5.248 1.00 96.56 81 ARG A N 1
ATOM 584 C CA . ARG A 1 81 ? -14.386 0.524 5.479 1.00 96.56 81 ARG A CA 1
ATOM 585 C C . ARG A 1 81 ? -14.738 0.184 6.930 1.00 96.56 81 ARG A C 1
ATOM 587 O O . ARG A 1 81 ? -15.272 -0.887 7.184 1.00 96.56 81 ARG A O 1
ATOM 594 N N . GLY A 1 82 ? -14.500 1.099 7.869 1.00 94.38 82 GLY A N 1
ATOM 595 C CA . GLY A 1 82 ? -14.854 0.913 9.277 1.00 94.38 82 GLY A CA 1
ATOM 596 C C . GLY A 1 82 ? -13.780 0.177 10.080 1.00 94.38 82 GLY A C 1
ATOM 597 O O . GLY A 1 82 ? -12.643 0.048 9.634 1.00 94.38 82 GLY A O 1
ATOM 598 N N . LYS A 1 83 ? -14.128 -0.233 11.307 1.00 93.81 83 LYS A N 1
ATOM 599 C CA . LYS A 1 83 ? -13.171 -0.760 12.301 1.00 93.81 83 LYS A CA 1
ATOM 600 C C . LYS A 1 83 ? -12.512 -2.077 11.888 1.00 93.81 83 LYS A C 1
ATOM 602 O O . LYS A 1 83 ? -11.379 -2.310 12.286 1.00 93.81 83 LYS A O 1
ATOM 607 N N . ASP A 1 84 ? -13.185 -2.868 11.056 1.00 95.88 84 ASP A N 1
ATOM 608 C CA . 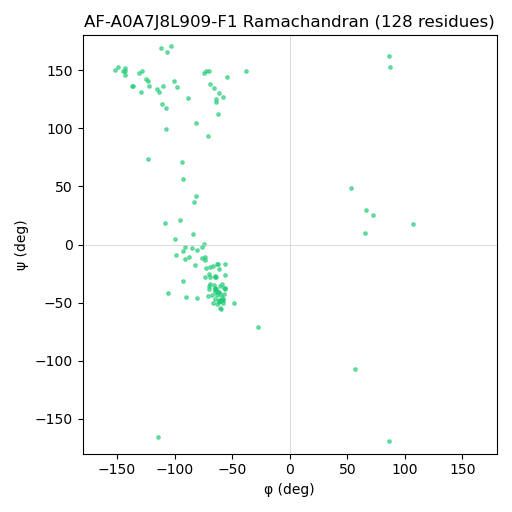ASP A 1 84 ? -12.669 -4.152 10.572 1.00 95.88 84 ASP A CA 1
ATOM 609 C C . ASP A 1 84 ? -11.484 -3.984 9.608 1.00 95.88 84 ASP A C 1
ATOM 611 O O . ASP A 1 84 ? -10.714 -4.913 9.420 1.00 95.88 84 ASP A O 1
ATOM 615 N N . CYS A 1 85 ? -11.305 -2.794 9.019 1.00 97.38 85 CYS A N 1
ATOM 616 C CA . CYS A 1 85 ? -10.138 -2.458 8.206 1.00 97.38 85 CYS A CA 1
ATOM 617 C C . CYS A 1 85 ? -9.073 -1.782 9.079 1.00 97.38 85 CYS A C 1
ATOM 619 O O . CYS A 1 85 ? -8.860 -0.565 9.007 1.00 97.38 85 CYS A O 1
ATOM 621 N N . ARG A 1 86 ? -8.449 -2.571 9.950 1.00 98.06 86 ARG A N 1
ATOM 622 C CA . ARG A 1 86 ? -7.571 -2.106 11.020 1.00 98.06 86 ARG A CA 1
ATOM 623 C C . ARG A 1 86 ? -6.166 -1.786 10.535 1.00 98.06 86 ARG A C 1
ATOM 625 O O . ARG A 1 86 ? -5.658 -0.724 10.894 1.00 98.06 86 ARG A O 1
ATOM 632 N N . PHE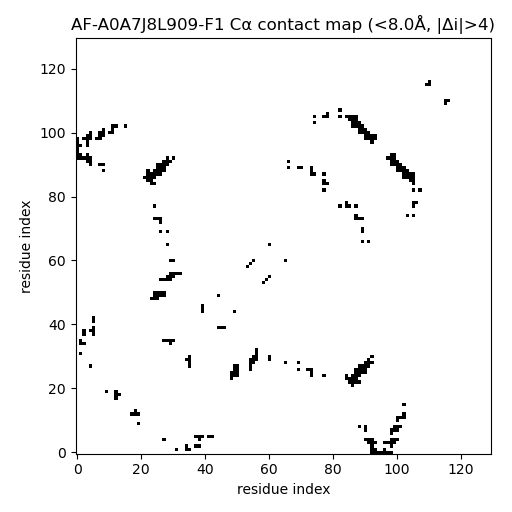 A 1 87 ? -5.547 -2.646 9.730 1.00 98.75 87 PHE A N 1
ATOM 633 C CA . PHE A 1 87 ? -4.154 -2.470 9.316 1.00 98.75 87 PHE A CA 1
ATOM 634 C C . PHE A 1 87 ? -4.024 -2.246 7.814 1.00 98.75 87 PHE A C 1
ATOM 636 O O . PHE A 1 87 ? -4.602 -2.952 6.989 1.00 98.75 87 PHE A O 1
ATOM 643 N N . GLY A 1 88 ? -3.226 -1.246 7.454 1.00 98.75 88 GLY A N 1
ATOM 644 C CA . GLY A 1 88 ? -2.942 -0.893 6.072 1.00 98.75 88 GLY A CA 1
ATOM 645 C C . GLY A 1 88 ? -1.449 -0.736 5.829 1.00 98.75 88 GLY A C 1
ATOM 646 O O . GLY A 1 88 ? -0.710 -0.280 6.701 1.00 98.75 88 GLY A O 1
ATOM 647 N N . VAL A 1 89 ? -0.995 -1.077 4.627 1.00 98.88 89 VAL A N 1
ATOM 648 C CA . VAL A 1 89 ? 0.412 -0.955 4.233 1.00 98.88 89 VAL A CA 1
ATOM 649 C C . VAL A 1 89 ? 0.553 -0.074 3.006 1.00 98.88 89 VAL A C 1
ATOM 651 O O . VAL A 1 89 ? -0.163 -0.226 2.021 1.00 98.88 89 VAL A O 1
ATOM 654 N N . ILE A 1 90 ? 1.543 0.812 3.034 1.00 98.69 90 ILE A N 1
ATOM 655 C CA . ILE A 1 90 ? 1.997 1.548 1.852 1.00 98.69 90 ILE A CA 1
ATOM 656 C C . ILE A 1 90 ? 3.366 1.030 1.478 1.00 98.69 90 ILE A C 1
ATOM 658 O O . ILE A 1 90 ? 4.220 0.880 2.350 1.00 98.69 90 ILE A O 1
ATOM 662 N N . SER A 1 91 ? 3.616 0.805 0.191 1.00 98.62 91 SER A N 1
ATOM 663 C CA . SER A 1 91 ? 4.950 0.446 -0.274 1.00 98.62 91 SER A CA 1
ATOM 664 C C . SER A 1 91 ? 5.254 0.932 -1.685 1.00 98.62 91 SER A C 1
ATOM 666 O O . SER A 1 91 ? 4.373 1.113 -2.523 1.00 98.62 91 SER A O 1
ATOM 668 N N . MET A 1 92 ? 6.537 1.152 -1.966 1.00 98.12 92 MET A N 1
ATOM 669 C CA . MET A 1 92 ? 7.014 1.556 -3.285 1.00 98.12 92 MET A CA 1
ATOM 670 C C . MET A 1 92 ? 8.447 1.095 -3.541 1.00 98.12 92 MET A C 1
ATOM 672 O O . MET A 1 92 ? 9.266 0.990 -2.624 1.00 98.12 92 MET A O 1
ATOM 676 N N . CYS A 1 93 ? 8.762 0.850 -4.814 1.00 97.12 93 CYS A N 1
ATOM 677 C CA . CYS A 1 93 ? 10.144 0.750 -5.265 1.00 97.12 93 CYS A CA 1
ATOM 678 C C . CYS A 1 93 ? 10.782 2.145 -5.326 1.00 97.12 93 CYS A C 1
ATOM 680 O O . CYS A 1 93 ? 10.112 3.125 -5.650 1.00 97.12 93 CYS A O 1
ATOM 682 N N . ILE A 1 94 ? 12.085 2.227 -5.070 1.00 96.50 94 ILE A N 1
ATOM 683 C CA . ILE A 1 94 ? 12.842 3.482 -5.061 1.00 96.50 94 ILE A CA 1
ATOM 684 C C . ILE A 1 94 ? 14.026 3.364 -6.019 1.00 96.50 94 ILE A C 1
ATOM 686 O O . ILE A 1 94 ? 14.652 2.302 -6.126 1.00 96.50 94 ILE A O 1
ATOM 690 N N . GLY A 1 95 ? 14.315 4.474 -6.716 1.00 92.62 95 GLY A N 1
ATOM 691 C CA . GLY A 1 95 ? 15.488 4.665 -7.576 1.00 92.62 95 GLY A CA 1
ATOM 692 C C . GLY A 1 95 ? 16.735 4.025 -6.983 1.00 92.62 95 GLY A C 1
ATOM 693 O O . GLY A 1 95 ? 16.862 3.950 -5.765 1.00 92.62 95 GLY A O 1
ATOM 694 N N . SER A 1 96 ? 17.668 3.566 -7.816 1.00 93.06 96 SER A N 1
ATOM 695 C CA . SER A 1 96 ? 18.956 2.995 -7.372 1.00 93.06 96 SER A CA 1
ATOM 696 C C . SER A 1 96 ? 18.898 1.682 -6.571 1.00 93.06 96 SER A C 1
ATOM 698 O O . SER A 1 96 ? 19.929 1.206 -6.115 1.00 93.06 96 SER A O 1
ATOM 700 N N . GLY A 1 97 ? 17.735 1.021 -6.484 1.00 94.25 97 GLY A N 1
ATOM 701 C CA . GLY A 1 97 ? 17.668 -0.368 -6.007 1.00 94.25 97 GLY A CA 1
ATOM 702 C C . GLY A 1 97 ? 17.092 -0.571 -4.609 1.00 94.25 97 GLY A C 1
ATOM 703 O O . GLY A 1 97 ? 17.263 -1.652 -4.060 1.00 94.25 97 GLY A O 1
ATOM 704 N N . MET A 1 98 ? 16.377 0.411 -4.067 1.00 97.56 98 MET A N 1
ATOM 705 C CA . MET A 1 98 ? 15.769 0.331 -2.736 1.00 97.56 98 MET A CA 1
ATOM 706 C C . MET A 1 98 ? 14.255 0.072 -2.796 1.00 97.56 98 MET A C 1
ATOM 708 O O . MET A 1 98 ? 13.622 0.134 -3.855 1.00 97.56 98 MET A O 1
ATOM 712 N N . GLY A 1 99 ? 13.663 -0.201 -1.636 1.00 97.69 99 GLY A N 1
ATOM 713 C CA . GLY A 1 99 ? 12.221 -0.227 -1.414 1.00 97.69 99 GLY A CA 1
ATOM 714 C C . GLY A 1 99 ? 11.901 0.320 -0.029 1.00 97.69 99 GLY A C 1
ATOM 715 O O . GLY A 1 99 ? 12.725 0.213 0.876 1.00 97.69 99 GLY A O 1
ATOM 716 N N . ALA A 1 100 ? 10.718 0.902 0.127 1.00 98.31 100 ALA A N 1
ATOM 717 C CA . ALA A 1 100 ? 10.211 1.352 1.418 1.00 98.31 100 ALA A CA 1
ATOM 718 C C . ALA A 1 100 ? 8.813 0.788 1.653 1.00 98.31 100 ALA A C 1
ATOM 720 O O . ALA A 1 100 ? 8.050 0.582 0.704 1.00 98.31 100 ALA A O 1
ATOM 721 N N . ALA A 1 101 ? 8.488 0.549 2.918 1.00 98.69 101 ALA A N 1
ATOM 722 C CA . ALA A 1 101 ? 7.152 0.191 3.350 1.00 98.69 101 ALA A CA 1
ATOM 723 C C . ALA A 1 101 ? 6.851 0.834 4.705 1.00 98.69 101 ALA A C 1
ATOM 725 O O . ALA A 1 101 ? 7.759 1.047 5.507 1.00 98.69 101 ALA A O 1
ATOM 726 N N . ALA A 1 102 ? 5.582 1.144 4.937 1.00 98.81 102 ALA A N 1
ATOM 727 C CA . ALA A 1 102 ? 5.078 1.658 6.201 1.00 98.81 102 ALA A CA 1
ATOM 728 C C . ALA A 1 102 ? 3.759 0.960 6.531 1.00 98.81 102 ALA A C 1
ATOM 730 O O . ALA A 1 102 ? 2.915 0.794 5.647 1.00 98.81 102 ALA A O 1
ATOM 731 N N . VAL A 1 103 ? 3.609 0.562 7.792 1.00 98.81 103 VAL A N 1
ATOM 732 C CA . VAL A 1 103 ? 2.376 -0.003 8.345 1.00 98.81 103 VAL A CA 1
ATOM 733 C C . VAL A 1 103 ? 1.634 1.114 9.069 1.00 98.81 103 VAL A C 1
ATOM 735 O O . VAL A 1 103 ? 2.246 1.886 9.808 1.00 98.81 103 VAL A O 1
ATOM 738 N N . PHE A 1 104 ? 0.330 1.197 8.850 1.00 98.75 104 PHE A N 1
ATOM 739 C CA . PHE A 1 104 ? -0.571 2.121 9.522 1.00 98.75 104 PHE A CA 1
ATOM 740 C C . PHE A 1 104 ? -1.681 1.335 10.206 1.00 98.75 104 PHE A C 1
ATOM 742 O O . PHE A 1 104 ? -2.215 0.382 9.641 1.00 98.75 104 PHE A O 1
ATOM 749 N N . GLU A 1 105 ? -2.055 1.781 11.398 1.00 98.56 105 GLU A N 1
ATOM 750 C CA . GLU A 1 105 ? -3.269 1.343 12.077 1.00 98.56 105 GLU A CA 1
ATOM 751 C C . GLU A 1 105 ? -4.357 2.407 11.899 1.00 98.56 105 GLU A C 1
ATOM 753 O O . GLU A 1 105 ? -4.090 3.614 11.906 1.00 98.56 105 GLU A O 1
ATOM 758 N N . ARG A 1 106 ? -5.595 1.962 11.690 1.00 97.38 106 ARG A N 1
ATOM 759 C CA . ARG A 1 106 ? -6.756 2.836 11.565 1.00 97.38 106 ARG A CA 1
ATOM 760 C C . ARG A 1 106 ? -6.977 3.579 12.882 1.00 97.38 106 ARG A C 1
ATOM 762 O O . ARG A 1 106 ? -7.188 2.959 13.914 1.00 97.38 106 ARG A O 1
ATOM 769 N N . GLY A 1 107 ? -7.030 4.906 12.828 1.00 95.19 107 GLY A N 1
ATOM 770 C CA . GLY A 1 107 ? -7.406 5.705 13.993 1.00 95.19 107 GLY A CA 1
ATOM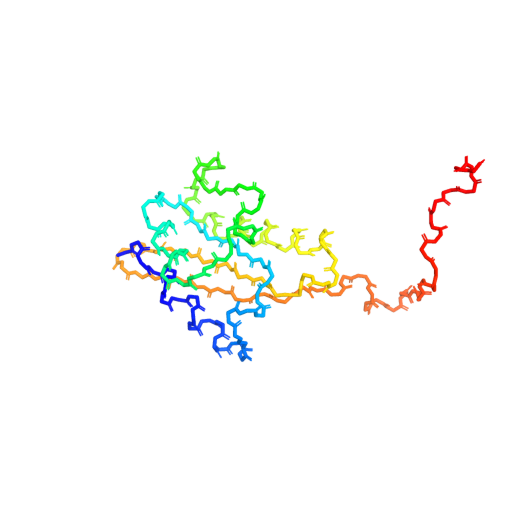 771 C C . GLY A 1 107 ? -8.887 5.558 14.358 1.00 95.19 107 GLY A C 1
ATOM 772 O O . GLY A 1 107 ? -9.754 5.448 13.484 1.00 95.19 107 GLY A O 1
ATOM 773 N N . ASP A 1 108 ? -9.190 5.675 15.648 1.00 92.56 108 ASP A N 1
ATOM 774 C CA . ASP A 1 108 ? -10.555 5.613 16.191 1.00 92.56 108 ASP A CA 1
ATOM 775 C C . ASP A 1 108 ? -11.393 6.881 15.932 1.00 92.56 108 ASP A C 1
ATOM 777 O O . ASP A 1 108 ? -12.591 6.938 16.210 1.00 92.56 108 ASP A O 1
ATOM 781 N N . CYS A 1 109 ? -10.802 7.866 15.251 1.00 86.69 109 CYS A N 1
ATOM 782 C CA . CYS A 1 109 ? -11.461 9.072 14.756 1.00 86.69 109 CYS A CA 1
ATOM 783 C C . CYS A 1 109 ? -12.149 9.869 15.875 1.00 86.69 109 CYS A C 1
ATOM 785 O O . CYS A 1 109 ? -11.477 10.555 16.634 1.00 86.69 109 CYS A O 1
ATOM 787 N N . VAL A 1 110 ? -13.483 9.843 15.929 1.00 87.94 110 VAL A N 1
ATOM 788 C CA . VAL A 1 110 ? -14.270 10.612 16.902 1.00 87.94 110 VAL A CA 1
ATOM 789 C C . VAL A 1 110 ? -14.538 9.831 18.186 1.00 87.94 110 VAL A C 1
ATOM 791 O O . VAL A 1 110 ? -14.985 10.429 19.160 1.00 87.94 110 VAL A O 1
ATOM 794 N N . ASP A 1 111 ? -14.277 8.521 18.193 1.00 86.00 111 ASP A N 1
ATOM 795 C CA . ASP A 1 111 ? -14.672 7.622 19.282 1.00 86.00 111 ASP A CA 1
ATOM 796 C C . ASP A 1 111 ? -13.870 7.881 20.568 1.00 86.00 111 ASP A C 1
ATOM 798 O O . ASP A 1 111 ? -14.367 7.628 21.662 1.00 86.00 111 ASP A O 1
ATOM 802 N N . GLU A 1 112 ? -12.660 8.435 20.450 1.00 86.56 112 GLU A N 1
ATOM 803 C CA . GLU A 1 112 ? -11.788 8.778 21.583 1.00 86.56 112 GLU A CA 1
ATOM 804 C C . GLU A 1 112 ? -11.985 10.211 22.105 1.00 86.56 112 GLU A C 1
ATOM 806 O O . GLU A 1 112 ? -11.336 10.625 23.069 1.00 86.56 112 GLU A O 1
ATOM 811 N N . PHE A 1 113 ? -12.859 11.013 21.487 1.00 91.06 113 PHE A N 1
ATOM 812 C CA . PHE A 1 113 ? -13.096 12.373 21.964 1.00 91.06 113 PHE A CA 1
ATOM 813 C C . PHE A 1 113 ? -13.904 12.387 23.265 1.00 91.06 113 PHE A C 1
ATOM 815 O O . PHE A 1 113 ? -14.791 11.569 23.492 1.00 91.06 113 PHE A O 1
ATOM 822 N N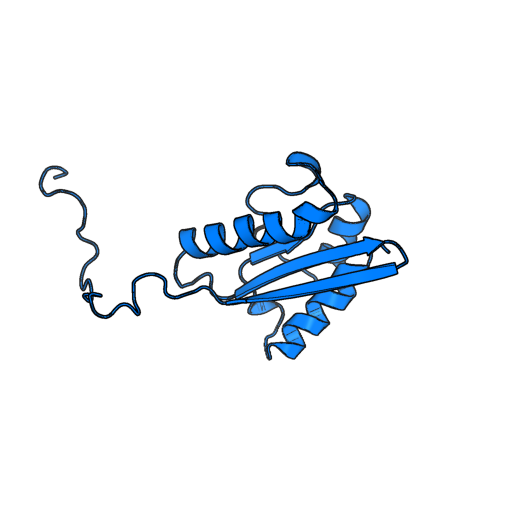 . CYS A 1 114 ? -13.664 13.389 24.116 1.00 91.81 114 CYS A N 1
ATOM 823 C CA . CYS A 1 114 ? -14.362 13.543 25.400 1.00 91.81 114 CYS A CA 1
ATOM 824 C C . CYS A 1 114 ? -15.883 13.745 25.269 1.00 91.81 114 CYS A C 1
ATOM 826 O O . CYS A 1 114 ? -16.618 13.595 26.243 1.00 91.81 114 CYS A O 1
ATOM 828 N N . ASN A 1 115 ? -16.355 14.102 24.073 1.00 90.31 115 ASN A N 1
ATOM 829 C CA . ASN A 1 115 ? -17.765 14.259 23.738 1.00 90.31 115 ASN A CA 1
ATOM 830 C C . ASN A 1 115 ? -18.351 13.044 22.996 1.00 90.31 115 ASN A C 1
ATOM 832 O O . ASN A 1 115 ? -19.513 13.106 22.583 1.00 90.31 115 ASN A O 1
ATOM 836 N N . ALA A 1 116 ? -17.585 11.961 22.824 1.00 87.00 116 ALA A N 1
ATOM 837 C CA . ALA A 1 116 ? -18.072 10.733 22.221 1.00 87.00 116 ALA A CA 1
ATOM 838 C C . ALA A 1 116 ? -19.214 10.151 23.067 1.00 87.00 116 ALA A C 1
ATOM 840 O O . ALA A 1 116 ? -19.118 10.009 24.287 1.00 87.00 116 ALA A O 1
ATOM 841 N N . ARG A 1 117 ? -20.328 9.814 22.411 1.00 78.69 117 ARG A N 1
ATOM 842 C CA . ARG A 1 117 ? -21.441 9.081 23.022 1.00 78.69 117 ARG A CA 1
ATOM 843 C C . ARG A 1 117 ? -21.527 7.714 22.371 1.00 78.69 117 ARG A C 1
ATOM 845 O O . ARG A 1 117 ? -21.562 7.627 21.147 1.00 78.69 117 ARG A O 1
ATOM 852 N N . ALA A 1 118 ? -21.611 6.663 23.181 1.00 71.88 118 ALA A N 1
ATOM 853 C CA . ALA A 1 118 ? -21.855 5.319 22.676 1.00 71.88 118 ALA A CA 1
ATOM 854 C C . ALA A 1 118 ? -23.228 5.275 21.984 1.00 71.88 118 ALA A C 1
ATOM 856 O O . ALA A 1 118 ? -24.269 5.429 22.627 1.00 71.88 118 ALA A O 1
ATOM 857 N N . VAL A 1 119 ? -23.231 5.089 20.665 1.00 70.12 119 VAL A N 1
ATOM 858 C CA . VAL A 1 119 ? -24.451 4.862 19.887 1.00 70.12 119 VAL A CA 1
ATOM 859 C C . VAL A 1 119 ? -24.796 3.383 20.027 1.00 70.12 119 VAL A C 1
ATOM 861 O O . VAL A 1 119 ? -24.123 2.536 19.451 1.00 70.12 119 VAL A O 1
ATOM 864 N N . GLN A 1 120 ? -25.807 3.064 20.840 1.00 65.44 120 GLN A N 1
ATOM 865 C CA . GLN A 1 120 ? -26.179 1.667 21.098 1.00 65.44 120 GLN A CA 1
ATOM 866 C C . GLN A 1 120 ? -26.890 1.000 19.911 1.00 65.44 120 GLN A C 1
ATOM 868 O O . GLN A 1 120 ? -26.738 -0.201 19.737 1.00 65.44 120 GLN A O 1
ATOM 873 N N . ASN A 1 121 ? -27.600 1.772 19.076 1.00 61.91 121 ASN A N 1
ATOM 874 C CA . ASN A 1 121 ? -28.298 1.289 17.880 1.00 61.91 121 ASN A CA 1
ATOM 875 C C . ASN A 1 121 ? -28.060 2.235 16.698 1.00 61.91 121 ASN A C 1
ATOM 877 O O . ASN A 1 121 ? -28.176 3.452 16.842 1.00 61.91 121 ASN A O 1
ATOM 881 N N . ASN A 1 122 ? -27.798 1.676 15.515 1.00 61.00 122 ASN A N 1
ATOM 882 C CA . ASN A 1 122 ? -27.530 2.423 14.281 1.00 61.00 122 ASN A CA 1
ATOM 883 C C . ASN A 1 122 ? -28.828 2.876 13.565 1.00 61.00 122 ASN A C 1
ATOM 885 O O . ASN A 1 122 ? -28.900 2.892 12.339 1.00 61.00 122 ASN A O 1
ATOM 889 N N . ASP A 1 123 ? -29.859 3.259 14.327 1.00 58.28 123 ASP A N 1
ATOM 890 C CA . ASP A 1 123 ? -31.158 3.752 13.831 1.00 58.28 123 ASP A CA 1
ATOM 891 C C . ASP A 1 123 ? -31.091 5.244 13.438 1.00 58.28 123 ASP A C 1
ATOM 893 O O . ASP A 1 123 ? -31.972 6.041 13.753 1.00 58.28 123 ASP A O 1
ATOM 897 N N . LEU A 1 124 ? -30.011 5.656 12.769 1.00 61.31 124 LEU A N 1
ATOM 898 C CA . LEU A 1 124 ? -29.777 7.048 12.360 1.00 61.31 124 LEU A CA 1
ATOM 899 C C . LEU A 1 124 ? -30.464 7.422 11.034 1.00 61.31 124 LEU A C 1
ATOM 901 O O . LEU A 1 124 ? -30.233 8.510 10.507 1.00 61.31 124 LEU A O 1
ATOM 905 N N . LEU A 1 125 ? -31.322 6.552 10.494 1.00 60.66 125 LEU A N 1
ATOM 906 C CA . LEU A 1 125 ? -32.247 6.948 9.434 1.00 60.66 125 LEU A CA 1
ATOM 907 C C . LEU A 1 125 ? -33.246 7.954 10.017 1.00 60.66 125 LEU A C 1
ATOM 909 O O . LEU A 1 125 ? -33.752 7.763 11.126 1.00 60.66 125 LEU A O 1
ATOM 913 N N . SER A 1 126 ? -33.509 9.049 9.293 1.00 55.31 126 SER A N 1
ATOM 914 C CA . SER A 1 126 ? -34.496 10.034 9.738 1.00 55.31 126 SER A CA 1
ATOM 915 C C . SER A 1 126 ? -35.828 9.327 9.995 1.00 55.31 126 SER A C 1
ATOM 917 O O . SER A 1 126 ? -36.203 8.390 9.289 1.00 55.31 126 SER A O 1
ATOM 919 N N . LYS A 1 127 ? -36.562 9.774 11.018 1.00 56.44 127 LYS A N 1
ATOM 920 C CA . LYS A 1 127 ? -37.898 9.239 11.329 1.00 56.44 127 LYS A CA 1
ATOM 921 C C . LYS A 1 127 ? -38.870 9.332 10.140 1.00 56.44 127 LYS A C 1
ATOM 923 O O . LYS A 1 127 ? -39.869 8.627 10.142 1.00 56.44 127 LYS A O 1
ATOM 928 N N . ASP A 1 128 ? -38.536 10.148 9.142 1.00 55.09 128 ASP A N 1
ATOM 929 C CA . ASP A 1 128 ? -39.291 10.375 7.907 1.00 55.09 128 ASP A CA 1
ATOM 930 C C . ASP A 1 128 ? -39.000 9.339 6.801 1.00 55.09 128 ASP A C 1
ATOM 932 O O . ASP A 1 128 ? -39.589 9.408 5.728 1.00 55.09 128 ASP A O 1
ATOM 936 N N . ALA A 1 129 ? -38.082 8.392 7.028 1.00 55.97 129 ALA A N 1
ATOM 937 C CA . ALA A 1 129 ? -37.723 7.334 6.078 1.00 55.97 129 ALA A CA 1
ATOM 938 C C . ALA A 1 129 ? -38.479 6.003 6.312 1.00 55.97 129 ALA A C 1
ATOM 940 O O . ALA A 1 129 ? -38.002 4.950 5.885 1.00 55.97 129 ALA A O 1
ATOM 941 N N . ARG A 1 130 ? -39.627 6.029 7.004 1.00 44.91 130 ARG A N 1
ATOM 942 C CA . ARG A 1 130 ? -40.522 4.873 7.195 1.00 44.91 130 ARG A CA 1
ATOM 943 C C . ARG A 1 130 ? -41.893 5.119 6.587 1.00 44.91 130 ARG A C 1
ATOM 945 O O . ARG A 1 130 ? -42.401 6.248 6.744 1.00 44.91 130 ARG A O 1
#